Protein AF-A0A7Z9ISD1-F1 (afdb_monomer)

Foldseek 3Di:
DAEEEEEQFLVCCVQCLVVLVVCVVVVDLNYEYEYAPPDDPVRVVVVVVVCVVSVHHYQDDNHRLVSLQVLQVVAGQEYEYQDDPPCVSRHDPNHHYDHTDDDPDDDCCVVVVVD

Radius of gyration: 13.7 Å; Cα contacts (8 Å, |Δi|>4)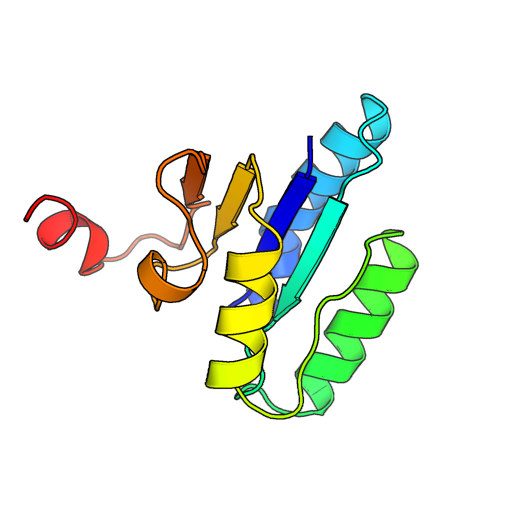: 163; chains: 1; bounding box: 32×28×36 Å

Structure (mmCIF, N/CA/C/O backbone):
data_AF-A0A7Z9ISD1-F1
#
_entry.id   AF-A0A7Z9ISD1-F1
#
loop_
_atom_site.group_PDB
_atom_site.id
_atom_site.type_symbol
_atom_site.label_atom_id
_atom_site.label_alt_id
_atom_site.label_comp_id
_atom_site.label_asym_id
_atom_site.label_entity_id
_atom_site.label_seq_id
_atom_site.pdbx_PDB_ins_code
_atom_site.Cartn_x
_atom_site.Cartn_y
_atom_site.Cartn_z
_atom_site.occupancy
_atom_site.B_iso_or_equiv
_atom_site.auth_seq_id
_atom_site.auth_comp_id
_atom_site.auth_asym_id
_atom_site.auth_atom_id
_atom_site.pdbx_PDB_model_num
ATOM 1 N N . MET A 1 1 ? -9.240 -1.465 13.602 1.00 92.19 1 MET A N 1
ATOM 2 C CA . MET A 1 1 ? -9.333 -1.381 12.138 1.00 92.19 1 MET A CA 1
ATOM 3 C C . MET A 1 1 ? -7.958 -1.079 11.566 1.00 92.19 1 MET A C 1
ATOM 5 O O . MET A 1 1 ? -7.416 -0.021 11.879 1.00 92.19 1 MET A O 1
ATOM 9 N N . LYS A 1 2 ? -7.381 -2.016 10.815 1.00 97.31 2 LYS A N 1
ATOM 10 C CA . LYS A 1 2 ? -6.147 -1.866 10.047 1.00 97.31 2 LYS A CA 1
ATOM 11 C C . LYS A 1 2 ? -6.510 -1.516 8.608 1.00 97.31 2 LYS A C 1
ATOM 13 O O . LYS A 1 2 ? -7.248 -2.253 7.960 1.00 97.31 2 LYS A O 1
ATOM 18 N N . ILE A 1 3 ? -6.000 -0.385 8.141 1.00 98.12 3 ILE A N 1
ATOM 19 C CA . ILE A 1 3 ? -6.285 0.178 6.825 1.00 98.12 3 ILE A CA 1
ATOM 20 C C . ILE A 1 3 ? -4.981 0.237 6.039 1.00 98.12 3 ILE A C 1
ATOM 22 O O . ILE A 1 3 ? -4.023 0.859 6.498 1.00 98.12 3 ILE A O 1
ATOM 26 N N . LEU A 1 4 ? -4.961 -0.384 4.866 1.00 97.56 4 LEU A N 1
ATOM 27 C CA . LEU A 1 4 ? -3.830 -0.369 3.946 1.00 97.56 4 LEU A CA 1
ATOM 28 C C . LEU A 1 4 ? -4.092 0.595 2.789 1.00 97.56 4 LEU A C 1
ATOM 30 O O . LEU A 1 4 ? -5.155 0.557 2.176 1.00 97.56 4 LEU A O 1
ATOM 34 N N . PHE A 1 5 ? -3.093 1.406 2.464 1.00 96.50 5 PHE A N 1
ATOM 35 C CA . PHE A 1 5 ? -2.981 2.151 1.217 1.00 96.50 5 PHE A CA 1
ATOM 36 C C . PHE A 1 5 ? -1.897 1.497 0.357 1.00 96.50 5 PHE A C 1
ATOM 38 O O . PHE A 1 5 ? -0.700 1.718 0.564 1.00 96.50 5 PHE A O 1
ATOM 45 N N . GLU A 1 6 ? -2.323 0.655 -0.579 1.00 94.69 6 GLU A N 1
ATOM 46 C CA . GLU A 1 6 ? -1.451 -0.125 -1.455 1.00 94.69 6 GLU A CA 1
ATOM 47 C C . GLU A 1 6 ? -1.192 0.628 -2.762 1.00 94.69 6 GLU A C 1
ATOM 49 O O . GLU A 1 6 ? -2.112 0.961 -3.518 1.00 94.69 6 GLU A O 1
ATOM 54 N N . HIS A 1 7 ? 0.085 0.871 -3.042 1.00 93.31 7 HIS A N 1
ATOM 55 C CA . HIS A 1 7 ? 0.538 1.628 -4.197 1.00 93.31 7 HIS A CA 1
ATOM 56 C C . HIS A 1 7 ? 1.275 0.705 -5.163 1.00 93.31 7 HIS A C 1
ATOM 58 O O . HIS A 1 7 ? 2.330 0.164 -4.849 1.00 93.31 7 HIS A O 1
ATOM 64 N N . GLN A 1 8 ? 0.787 0.584 -6.396 1.00 90.50 8 GLN A N 1
ATOM 65 C CA . GLN A 1 8 ? 1.615 -0.011 -7.448 1.00 90.50 8 GLN A CA 1
ATOM 66 C C . GLN A 1 8 ? 2.739 0.954 -7.876 1.00 90.50 8 GLN A C 1
ATOM 68 O O . GLN A 1 8 ? 3.816 0.505 -8.247 1.00 90.50 8 GLN A O 1
ATOM 73 N N . HIS A 1 9 ? 2.483 2.264 -7.779 1.00 91.81 9 HIS A N 1
ATOM 74 C CA . HIS A 1 9 ? 3.411 3.359 -8.062 1.00 91.81 9 HIS 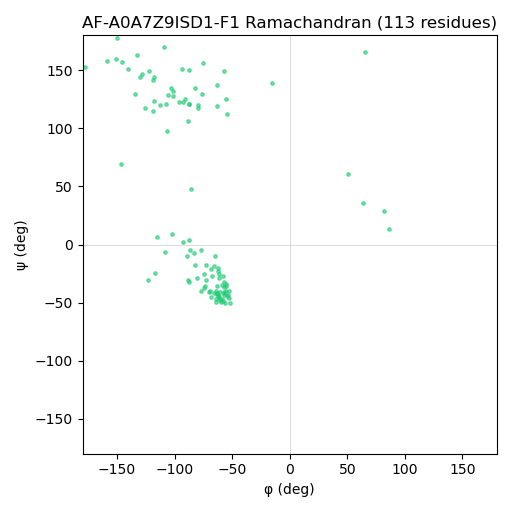A CA 1
ATOM 75 C C . HIS A 1 9 ? 3.160 4.559 -7.127 1.00 91.81 9 HIS A C 1
ATOM 77 O O . HIS A 1 9 ? 2.052 4.781 -6.644 1.00 91.81 9 HIS A O 1
ATOM 83 N N . LEU A 1 10 ? 4.152 5.411 -6.917 1.00 93.69 10 LEU A N 1
ATOM 84 C CA . LEU A 1 10 ? 4.084 6.602 -6.074 1.00 93.69 10 LEU A CA 1
ATOM 85 C C . LEU A 1 10 ? 3.040 7.611 -6.555 1.00 93.69 10 LEU A C 1
ATOM 87 O O . LEU A 1 10 ? 2.457 8.320 -5.739 1.00 93.69 10 LEU A O 1
ATOM 91 N N . TYR A 1 11 ? 2.745 7.666 -7.857 1.00 91.44 11 TYR A N 1
ATOM 92 C CA . TYR A 1 11 ? 1.775 8.627 -8.390 1.00 91.44 11 TYR A CA 1
ATOM 93 C C . TYR A 1 11 ? 0.336 8.400 -7.886 1.00 91.44 11 TYR A C 1
ATOM 95 O O . TYR A 1 11 ? -0.517 9.260 -8.120 1.00 91.44 11 TYR A O 1
ATOM 103 N N . TYR A 1 12 ? 0.050 7.278 -7.205 1.00 91.50 12 TYR A N 1
ATOM 104 C CA . TYR A 1 12 ? -1.235 7.071 -6.527 1.00 91.50 12 TYR A CA 1
ATOM 105 C C . TYR A 1 12 ? -1.386 7.873 -5.237 1.00 91.50 12 TYR A C 1
ATOM 107 O O . TYR A 1 12 ? -2.502 8.193 -4.824 1.00 91.50 12 TYR A O 1
ATOM 115 N N . LEU A 1 13 ? -0.265 8.228 -4.605 1.00 93.94 13 LEU A N 1
ATOM 116 C CA . LEU A 1 13 ? -0.247 8.883 -3.303 1.00 93.94 13 LEU A CA 1
ATOM 117 C C . LEU A 1 13 ? -1.110 10.160 -3.253 1.00 93.94 13 LEU A C 1
ATOM 119 O O . LEU A 1 13 ? -1.883 10.290 -2.302 1.00 93.94 13 LEU A O 1
ATOM 123 N N . PRO A 1 14 ? -1.092 11.066 -4.257 1.00 93.19 14 PRO A N 1
ATOM 124 C CA . PRO A 1 14 ? -1.954 12.247 -4.254 1.00 93.19 14 PRO A CA 1
ATOM 125 C C . PRO A 1 14 ? -3.455 11.935 -4.179 1.00 93.19 14 PRO A C 1
ATOM 127 O O . PRO A 1 14 ? -4.218 12.764 -3.691 1.00 93.19 14 PRO A O 1
ATOM 130 N N . GLN A 1 15 ? -3.903 10.764 -4.652 1.00 91.44 15 GLN A N 1
ATOM 131 C CA . GLN A 1 15 ? -5.310 10.365 -4.535 1.00 91.44 15 GLN A CA 1
ATOM 132 C C . GLN A 1 15 ? -5.641 9.801 -3.148 1.00 91.44 15 GLN A C 1
ATOM 134 O O . GLN A 1 15 ? -6.774 9.929 -2.686 1.00 91.44 15 GLN A O 1
ATOM 139 N N . PHE A 1 16 ? -4.667 9.201 -2.464 1.00 95.12 16 PHE A N 1
ATOM 140 C CA . PHE A 1 16 ? -4.863 8.609 -1.141 1.00 95.12 16 PHE A CA 1
ATOM 141 C C . PHE A 1 16 ? -4.668 9.603 0.002 1.00 95.12 16 PHE A C 1
ATOM 143 O O . PHE A 1 16 ? -5.343 9.500 1.026 1.00 95.12 16 PHE A O 1
ATOM 150 N N . GLU A 1 17 ? -3.781 10.584 -0.159 1.00 95.94 17 GLU A N 1
ATOM 151 C CA . GLU A 1 17 ? -3.448 11.552 0.888 1.00 95.94 17 GLU A CA 1
ATOM 152 C C . GLU A 1 17 ? -4.672 12.291 1.470 1.00 95.94 17 GLU A C 1
ATOM 154 O O . GLU A 1 17 ? -4.797 12.342 2.698 1.00 95.94 17 GLU A O 1
ATOM 159 N N . PRO A 1 18 ? -5.640 12.788 0.671 1.00 95.62 18 PRO A N 1
ATOM 160 C CA . PRO A 1 18 ? -6.850 13.402 1.219 1.00 95.62 18 PRO A CA 1
ATOM 161 C C . PRO A 1 18 ? -7.628 12.463 2.149 1.00 95.62 18 PRO A C 1
ATOM 163 O O . PRO A 1 18 ? -8.170 12.888 3.169 1.00 95.62 18 PRO A O 1
ATOM 166 N N . MET A 1 19 ? -7.655 11.169 1.834 1.00 95.38 19 MET A N 1
ATOM 167 C CA . MET A 1 19 ? -8.370 10.170 2.623 1.00 95.38 19 MET A CA 1
ATOM 168 C C . MET A 1 19 ? -7.627 9.785 3.887 1.00 95.38 19 MET A C 1
ATOM 170 O O . MET A 1 19 ? -8.255 9.663 4.939 1.00 95.38 19 MET A O 1
ATOM 174 N N . ILE A 1 20 ? -6.303 9.657 3.801 1.00 97.38 20 ILE A N 1
ATOM 175 C CA . ILE A 1 20 ? -5.430 9.512 4.966 1.00 97.38 20 ILE A CA 1
ATOM 176 C C . ILE A 1 20 ? -5.722 10.643 5.957 1.00 97.38 20 ILE A C 1
ATOM 178 O O . ILE A 1 20 ? -6.011 10.380 7.124 1.00 97.38 20 ILE A O 1
ATOM 182 N N . ASN A 1 21 ? -5.745 11.891 5.485 1.00 97.06 21 ASN A N 1
ATOM 183 C CA . ASN A 1 21 ? -5.998 13.058 6.328 1.00 97.06 21 ASN A CA 1
ATOM 184 C C . ASN A 1 21 ? -7.387 13.024 6.981 1.00 97.06 21 ASN A C 1
ATOM 186 O O . ASN A 1 21 ? -7.503 13.253 8.186 1.00 97.06 21 ASN A O 1
ATOM 190 N N . VAL A 1 22 ? -8.436 12.673 6.228 1.00 97.25 22 VAL A N 1
ATOM 191 C CA . VAL A 1 22 ? -9.798 12.532 6.775 1.00 97.25 22 VAL A CA 1
ATOM 192 C C . VAL A 1 22 ? -9.878 11.412 7.817 1.00 97.25 22 VAL A C 1
ATOM 194 O O . VAL A 1 22 ? -10.503 11.593 8.863 1.00 97.25 22 VAL A O 1
ATOM 197 N N . LEU A 1 23 ? -9.247 10.262 7.572 1.00 96.81 23 LEU A N 1
ATOM 198 C CA . LEU A 1 23 ? -9.248 9.138 8.512 1.00 96.81 23 LEU A CA 1
ATOM 199 C C . LEU A 1 23 ? -8.498 9.483 9.802 1.00 96.81 23 LEU A C 1
ATOM 201 O O . LEU A 1 23 ? -9.005 9.205 10.890 1.00 96.81 23 LEU A O 1
ATOM 205 N N . LYS A 1 24 ? -7.348 10.156 9.699 1.00 96.44 24 LYS A N 1
ATOM 206 C CA . LYS A 1 24 ? -6.609 10.651 10.869 1.00 96.44 24 LYS A CA 1
ATOM 207 C C . LYS A 1 24 ? -7.421 11.674 11.659 1.00 96.44 24 LYS A C 1
ATOM 209 O O . LYS A 1 24 ? -7.508 11.558 12.877 1.00 96.44 24 LYS A O 1
ATOM 214 N N . ALA A 1 25 ? -8.076 12.622 10.985 1.00 97.19 25 ALA A N 1
ATOM 215 C CA . ALA A 1 25 ? -8.938 13.615 11.634 1.00 97.19 25 ALA A CA 1
ATOM 216 C C . ALA A 1 25 ? -10.127 12.979 12.381 1.00 97.19 25 ALA A C 1
ATOM 218 O O . ALA A 1 25 ? -10.629 13.548 13.346 1.00 97.19 25 ALA A O 1
ATOM 219 N N . ARG A 1 26 ? -10.554 11.779 11.969 1.00 96.88 26 ARG A N 1
ATOM 220 C CA . ARG A 1 26 ? -11.578 10.968 12.650 1.00 96.88 26 ARG A CA 1
ATOM 221 C C . ARG A 1 26 ? -11.021 10.051 13.750 1.00 96.88 26 ARG A C 1
ATOM 223 O O . ARG A 1 26 ? -11.780 9.284 14.332 1.00 96.88 26 ARG A O 1
ATOM 230 N N . GLY A 1 27 ? -9.721 10.116 14.045 1.00 95.88 27 GLY A N 1
ATOM 231 C CA . GLY A 1 27 ? -9.074 9.344 15.111 1.00 95.88 27 GLY A CA 1
ATOM 232 C C . GLY A 1 27 ? -8.616 7.936 14.714 1.00 95.88 27 GLY A C 1
ATOM 233 O O . GLY A 1 27 ? -8.291 7.130 15.587 1.00 95.88 27 GLY A O 1
ATOM 234 N N . HIS A 1 28 ? -8.574 7.603 13.419 1.00 95.69 28 HIS A N 1
ATOM 235 C CA . HIS A 1 28 ? -8.044 6.315 12.970 1.00 95.69 28 HIS A CA 1
ATOM 236 C C . HIS A 1 28 ? -6.509 6.327 12.936 1.00 95.69 28 HIS A C 1
ATOM 238 O O . HIS A 1 28 ? -5.904 7.036 12.137 1.00 95.69 28 HIS A O 1
ATOM 244 N N . ASN A 1 29 ? -5.889 5.474 13.756 1.00 91.31 29 ASN A N 1
ATOM 245 C CA . ASN A 1 29 ? -4.425 5.371 13.884 1.00 91.31 29 ASN A CA 1
ATOM 246 C C . ASN A 1 29 ? -3.837 4.083 13.276 1.00 91.31 29 ASN A C 1
ATOM 248 O O . ASN A 1 29 ? -2.623 3.908 13.230 1.00 91.31 29 ASN A O 1
ATOM 252 N N . GLY A 1 30 ? -4.684 3.154 12.825 1.00 96.75 30 GLY A N 1
ATOM 253 C CA . GLY A 1 30 ? -4.273 1.886 12.213 1.00 96.75 30 GLY A CA 1
ATOM 254 C C . GLY A 1 30 ? -4.013 2.010 10.714 1.00 96.75 30 GLY A C 1
ATOM 255 O O . GLY A 1 30 ? -4.560 1.212 9.961 1.00 96.75 30 GLY A O 1
ATOM 256 N N . LEU A 1 31 ? -3.262 3.027 10.284 1.00 98.31 31 LEU A N 1
ATOM 257 C CA . LEU A 1 31 ? -3.027 3.331 8.869 1.00 98.31 31 LEU A CA 1
ATOM 258 C C . LEU A 1 31 ? -1.648 2.838 8.423 1.00 98.31 31 LEU A C 1
ATOM 260 O O . LEU A 1 31 ? -0.639 3.096 9.085 1.00 98.31 31 LEU A O 1
ATOM 264 N N . PHE A 1 32 ? -1.621 2.155 7.285 1.00 98.50 32 PHE A N 1
ATOM 265 C CA . PHE A 1 32 ? -0.430 1.543 6.718 1.00 98.50 32 PHE A CA 1
ATOM 266 C C . PHE A 1 32 ? -0.288 1.935 5.255 1.00 98.50 32 PHE A C 1
ATOM 268 O O . PHE A 1 32 ? -1.282 2.039 4.537 1.00 98.50 32 PHE A O 1
ATOM 275 N N . GLY A 1 33 ? 0.948 2.126 4.814 1.00 97.44 33 GLY A N 1
ATOM 276 C CA . GLY A 1 33 ? 1.283 2.332 3.413 1.00 97.44 33 GLY A CA 1
ATOM 277 C C . GLY A 1 33 ? 2.199 1.227 2.917 1.00 97.44 33 GLY A C 1
ATOM 278 O O . GLY A 1 33 ? 3.099 0.787 3.632 1.00 97.44 33 GLY A O 1
ATOM 279 N N . SER A 1 34 ? 1.994 0.786 1.684 1.00 96.81 34 SER A N 1
ATOM 280 C CA . SER A 1 34 ? 2.952 -0.069 0.990 1.00 96.81 34 SER A CA 1
ATOM 281 C C . SER A 1 34 ? 3.046 0.341 -0.472 1.00 96.81 34 SER A C 1
ATOM 283 O O . SER A 1 34 ? 2.090 0.886 -1.030 1.00 96.81 34 SER A O 1
ATOM 285 N N . ILE A 1 35 ? 4.217 0.114 -1.060 1.00 95.44 35 ILE A N 1
ATOM 286 C CA . ILE A 1 35 ? 4.492 0.327 -2.476 1.00 95.44 35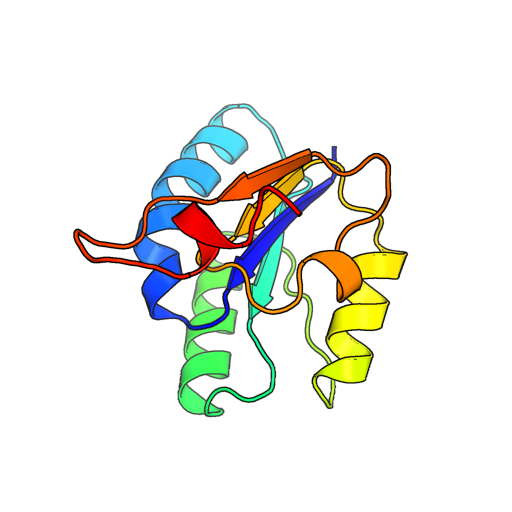 ILE A CA 1
ATOM 287 C C . ILE A 1 35 ? 5.116 -0.937 -3.060 1.00 95.44 35 ILE A C 1
ATOM 289 O O . ILE A 1 35 ? 5.834 -1.649 -2.359 1.00 95.44 35 ILE A O 1
ATOM 293 N N . CYS A 1 36 ? 4.834 -1.220 -4.329 1.00 93.62 36 CYS A N 1
ATOM 294 C CA . CYS A 1 36 ? 5.443 -2.322 -5.059 1.00 93.62 36 CYS A CA 1
ATOM 295 C C . CYS A 1 36 ? 6.980 -2.231 -5.023 1.00 93.62 36 CYS A C 1
ATOM 297 O O . CYS A 1 36 ? 7.566 -1.241 -5.438 1.00 93.62 36 CYS A O 1
ATOM 299 N N . GLU A 1 37 ? 7.642 -3.286 -4.572 1.00 93.25 37 GLU A N 1
ATOM 300 C CA . GLU A 1 37 ? 9.090 -3.454 -4.469 1.00 93.25 37 GLU A CA 1
ATOM 301 C C . GLU A 1 37 ? 9.791 -3.396 -5.830 1.00 93.25 37 GLU A C 1
ATOM 303 O O . GLU A 1 37 ? 10.976 -3.080 -5.902 1.00 93.25 37 GLU A O 1
ATOM 308 N N . SER A 1 38 ? 9.068 -3.666 -6.926 1.00 91.25 38 SER A N 1
ATOM 309 C CA . SER A 1 38 ? 9.619 -3.588 -8.282 1.00 91.25 38 SER A CA 1
ATOM 310 C C . SER A 1 38 ? 9.764 -2.157 -8.814 1.00 91.25 38 SER A C 1
ATOM 312 O O . SER A 1 38 ? 10.241 -1.990 -9.937 1.00 91.25 38 SER A O 1
ATOM 314 N N . VAL A 1 39 ? 9.303 -1.134 -8.084 1.00 93.31 39 VAL A N 1
ATOM 315 C CA . VAL A 1 39 ? 9.514 0.267 -8.482 1.00 93.31 39 VAL A CA 1
ATOM 316 C C . VAL A 1 39 ? 10.964 0.699 -8.209 1.00 93.31 39 VAL A C 1
ATOM 318 O O . VAL A 1 39 ? 11.633 0.112 -7.355 1.00 93.31 39 VAL A O 1
ATOM 321 N N . PRO A 1 40 ? 11.479 1.726 -8.909 1.00 96.25 40 PRO A N 1
ATOM 322 C CA . PRO A 1 40 ? 12.833 2.229 -8.684 1.00 96.25 40 PRO A CA 1
ATOM 323 C C . PRO A 1 40 ? 13.078 2.677 -7.236 1.00 96.25 40 PRO A C 1
ATOM 325 O O . PRO A 1 40 ? 12.190 3.221 -6.583 1.00 96.25 40 PRO A O 1
ATOM 328 N N . ASP A 1 41 ? 14.318 2.560 -6.754 1.00 95.56 41 ASP A N 1
ATOM 329 C CA . ASP A 1 41 ? 14.680 2.957 -5.382 1.00 95.56 41 ASP A CA 1
ATOM 330 C C . ASP A 1 41 ? 14.391 4.433 -5.085 1.00 95.56 41 ASP A C 1
ATOM 332 O O . ASP A 1 41 ? 13.960 4.771 -3.987 1.00 95.56 41 ASP A O 1
ATOM 336 N N . MET A 1 42 ? 14.548 5.315 -6.079 1.00 96.81 42 MET A N 1
ATOM 337 C CA . MET A 1 42 ? 14.165 6.726 -5.947 1.00 96.81 42 MET A CA 1
ATOM 338 C C . MET A 1 42 ? 12.683 6.875 -5.574 1.00 96.81 42 MET A C 1
ATOM 340 O O . MET A 1 42 ? 12.337 7.690 -4.724 1.00 96.81 42 MET A O 1
ATOM 344 N N . GLU A 1 43 ? 11.814 6.073 -6.182 1.00 96.94 43 GLU A N 1
ATOM 345 C CA . GLU A 1 43 ? 10.378 6.094 -5.923 1.00 96.94 43 GLU A CA 1
ATOM 346 C C . GLU A 1 43 ? 10.062 5.553 -4.520 1.00 96.94 43 GLU A C 1
ATOM 348 O O . GLU A 1 43 ? 9.268 6.158 -3.798 1.00 96.94 43 GLU A O 1
ATOM 353 N N . LYS A 1 44 ? 10.753 4.488 -4.084 1.00 96.75 44 LYS A N 1
ATOM 354 C CA . LYS A 1 44 ? 10.644 3.940 -2.717 1.00 96.75 44 LYS A CA 1
ATOM 355 C C . LYS A 1 44 ? 11.123 4.926 -1.647 1.00 96.75 44 LYS A C 1
ATOM 357 O O . LYS A 1 44 ? 10.477 5.049 -0.609 1.00 96.75 44 LYS A O 1
ATOM 362 N N . ASN A 1 45 ? 12.204 5.662 -1.904 1.00 97.38 45 ASN A N 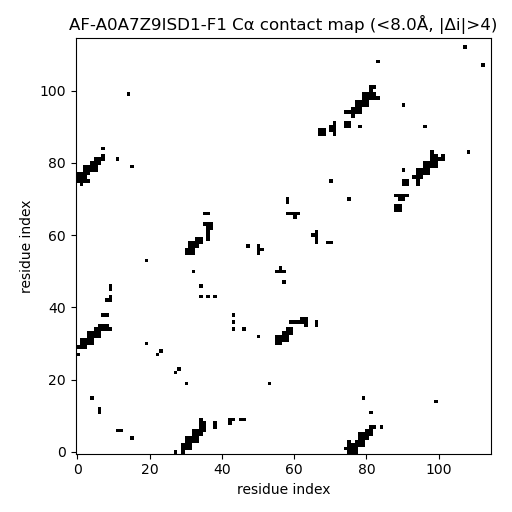1
ATOM 363 C CA . ASN A 1 45 ? 12.727 6.670 -0.978 1.00 97.38 45 ASN A CA 1
ATOM 364 C C . ASN A 1 45 ? 11.729 7.815 -0.780 1.00 97.38 45 ASN A C 1
ATOM 366 O O . ASN A 1 45 ? 11.364 8.125 0.352 1.00 97.38 45 ASN A O 1
ATOM 370 N N . VAL A 1 46 ? 11.208 8.378 -1.876 1.00 98.12 46 VAL A N 1
ATOM 371 C CA . VAL A 1 46 ? 10.188 9.437 -1.802 1.00 98.12 46 VAL A CA 1
ATOM 372 C C . VAL A 1 46 ? 8.902 8.913 -1.157 1.00 98.12 46 VAL A C 1
ATOM 374 O O . VAL A 1 46 ? 8.242 9.633 -0.404 1.00 98.12 46 VAL A O 1
ATOM 377 N N . PHE A 1 47 ? 8.537 7.654 -1.408 1.00 98.00 47 PHE A N 1
ATOM 378 C CA . PHE A 1 47 ? 7.412 7.017 -0.733 1.00 98.00 47 PHE A CA 1
ATOM 379 C C . PHE A 1 47 ? 7.614 6.970 0.785 1.00 98.00 47 PHE A C 1
ATOM 381 O O . PHE A 1 47 ? 6.727 7.396 1.523 1.00 98.00 47 PHE A O 1
ATOM 388 N N . GLN A 1 48 ? 8.780 6.514 1.249 1.00 97.88 48 GLN A N 1
ATOM 389 C CA . GLN A 1 48 ? 9.103 6.423 2.672 1.00 97.88 48 GLN A CA 1
ATOM 390 C C . GLN A 1 48 ? 9.052 7.795 3.359 1.00 97.88 48 GLN A C 1
ATOM 392 O O . GLN A 1 48 ? 8.365 7.938 4.368 1.00 97.88 48 GLN A O 1
ATOM 397 N N . GLU A 1 49 ? 9.668 8.820 2.764 1.00 98.25 49 GLU A N 1
ATOM 398 C CA . GLU A 1 49 ? 9.610 10.200 3.273 1.00 98.25 49 GLU A CA 1
ATOM 399 C C . GLU A 1 49 ? 8.165 10.695 3.440 1.00 98.25 49 GLU A C 1
ATOM 401 O O . GLU A 1 49 ? 7.818 11.360 4.421 1.00 98.25 49 GLU A O 1
ATOM 406 N N . ASN A 1 50 ? 7.287 10.349 2.495 1.00 98.31 50 ASN A N 1
ATOM 407 C CA . ASN A 1 50 ? 5.877 10.712 2.572 1.00 98.31 50 ASN A CA 1
ATOM 408 C C . ASN A 1 50 ? 5.105 9.896 3.609 1.00 98.31 50 ASN A C 1
ATOM 410 O O . ASN A 1 50 ? 4.222 10.454 4.258 1.00 98.31 50 ASN A O 1
ATOM 414 N N . MET A 1 51 ? 5.416 8.611 3.793 1.00 98.12 51 MET A N 1
ATOM 415 C CA . MET A 1 51 ? 4.806 7.815 4.861 1.00 98.12 51 MET A CA 1
ATOM 416 C C . MET A 1 51 ? 5.169 8.379 6.234 1.00 98.12 51 MET A C 1
ATOM 418 O O . MET A 1 51 ? 4.276 8.544 7.066 1.00 98.12 51 MET A O 1
ATOM 422 N N . ASP A 1 52 ? 6.425 8.783 6.430 1.00 97.88 52 ASP A N 1
ATOM 423 C CA . ASP A 1 52 ? 6.885 9.425 7.664 1.00 97.88 52 ASP A CA 1
ATOM 424 C C . ASP A 1 52 ? 6.191 10.777 7.882 1.00 97.88 52 ASP A C 1
ATOM 426 O O . ASP A 1 52 ? 5.622 11.020 8.950 1.00 97.88 52 ASP A O 1
ATOM 430 N N . ARG A 1 53 ? 6.124 11.628 6.844 1.00 97.88 53 ARG A N 1
ATOM 431 C CA . ARG A 1 53 ? 5.386 12.907 6.880 1.00 97.88 53 ARG A CA 1
ATOM 432 C C . ARG A 1 53 ? 3.912 12.714 7.238 1.00 97.88 53 ARG A C 1
ATOM 434 O O . ARG A 1 53 ? 3.341 13.506 7.988 1.00 97.88 53 ARG A O 1
ATOM 441 N N . LEU A 1 54 ? 3.281 11.678 6.690 1.00 97.06 54 LEU A N 1
ATOM 442 C CA . LEU A 1 54 ? 1.873 11.367 6.923 1.00 97.06 54 LEU A CA 1
ATOM 443 C C . LEU A 1 54 ? 1.646 10.566 8.212 1.00 97.06 54 LEU A C 1
ATOM 445 O O . LEU A 1 54 ? 0.495 10.403 8.621 1.00 97.06 54 LEU A O 1
ATOM 449 N N . GLY A 1 55 ? 2.699 10.115 8.897 1.00 96.31 55 GLY A N 1
ATOM 450 C CA . GLY A 1 55 ? 2.620 9.301 10.110 1.00 96.31 55 GLY A CA 1
ATOM 451 C C . GLY A 1 55 ? 1.979 7.931 9.879 1.00 96.31 55 GLY A C 1
ATOM 452 O O . GLY A 1 55 ? 1.209 7.472 10.724 1.00 96.31 55 GLY A O 1
ATOM 453 N N . LEU A 1 56 ? 2.233 7.319 8.720 1.00 97.94 56 LEU A N 1
ATOM 454 C CA . LEU A 1 56 ? 1.796 5.964 8.383 1.00 97.94 56 LEU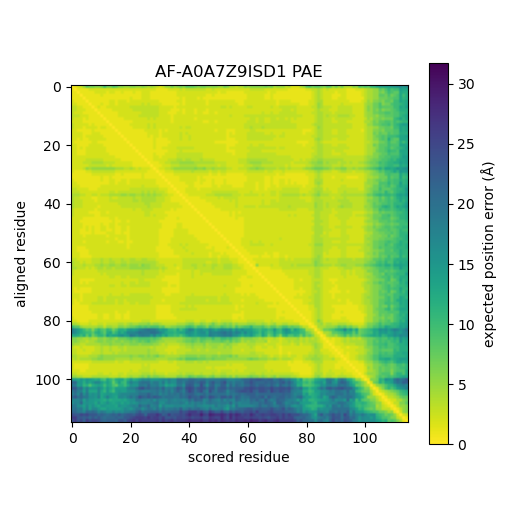 A CA 1
ATOM 455 C C . LEU A 1 56 ? 2.890 4.952 8.718 1.00 97.94 56 LEU A C 1
ATOM 457 O O . LEU A 1 56 ? 4.078 5.247 8.641 1.00 97.94 56 LEU A O 1
ATOM 461 N N . LYS A 1 57 ? 2.483 3.722 9.039 1.00 97.81 57 LYS A N 1
ATOM 462 C CA . LYS A 1 57 ? 3.423 2.601 9.114 1.00 97.81 57 LYS A CA 1
ATOM 463 C C . LYS A 1 57 ? 3.708 2.088 7.707 1.00 97.81 57 LYS A C 1
ATOM 465 O O . LYS A 1 57 ? 2.784 1.640 7.026 1.00 97.81 57 LYS A O 1
ATOM 470 N N . THR A 1 58 ? 4.966 2.117 7.289 1.00 97.81 58 THR A N 1
ATOM 471 C CA . THR A 1 58 ? 5.369 1.562 5.994 1.00 97.81 5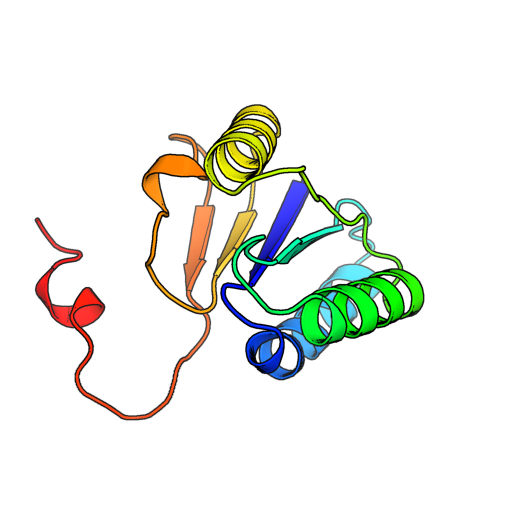8 THR A CA 1
ATOM 472 C C . THR A 1 58 ? 5.562 0.049 6.085 1.00 97.81 58 THR A C 1
ATOM 474 O O . THR A 1 58 ? 6.217 -0.443 7.004 1.00 97.81 58 THR A O 1
ATOM 477 N N . ILE A 1 59 ? 5.034 -0.692 5.109 1.00 97.06 59 ILE A N 1
ATOM 478 C CA . ILE A 1 59 ? 5.354 -2.104 4.876 1.00 97.06 59 ILE A CA 1
ATOM 479 C C . ILE A 1 59 ? 6.225 -2.219 3.628 1.00 97.06 59 ILE A C 1
ATOM 481 O O . ILE A 1 59 ? 5.803 -1.844 2.531 1.00 97.06 59 ILE A O 1
ATOM 485 N N . GLN A 1 60 ? 7.416 -2.786 3.814 1.00 93.56 60 GLN A N 1
ATOM 486 C CA . GLN A 1 60 ? 8.425 -3.048 2.786 1.00 93.56 60 GLN A CA 1
ATOM 487 C C . GLN A 1 60 ? 8.945 -4.487 2.914 1.00 93.56 60 GLN A C 1
ATOM 489 O O . GLN A 1 60 ? 8.753 -5.140 3.944 1.00 93.56 60 GLN A O 1
ATOM 494 N N . ALA A 1 61 ? 9.599 -4.986 1.867 1.00 93.50 61 ALA A N 1
ATOM 495 C CA . ALA A 1 61 ? 10.257 -6.289 1.859 1.00 93.50 61 ALA A CA 1
ATOM 496 C C . ALA A 1 61 ? 11.467 -6.269 0.916 1.00 93.50 61 ALA A C 1
ATOM 498 O O . ALA A 1 61 ? 11.701 -5.283 0.239 1.00 93.50 61 ALA A O 1
ATOM 499 N N . ASN A 1 62 ? 12.218 -7.369 0.828 1.00 91.69 62 ASN A N 1
ATOM 500 C CA . ASN A 1 62 ? 13.360 -7.444 -0.092 1.00 91.69 62 ASN A CA 1
ATOM 501 C C . ASN A 1 62 ? 12.946 -7.795 -1.535 1.00 91.69 62 ASN A C 1
ATOM 503 O O . ASN A 1 62 ? 13.744 -7.656 -2.456 1.00 91.69 62 ASN A O 1
ATOM 507 N N . PHE A 1 63 ? 11.737 -8.337 -1.726 1.00 93.31 63 PHE A N 1
ATOM 508 C CA . PHE A 1 63 ? 11.182 -8.705 -3.033 1.00 93.31 63 PHE A CA 1
ATOM 509 C C . PHE A 1 63 ? 9.646 -8.793 -3.000 1.00 93.31 63 PHE A C 1
ATOM 511 O O . PHE A 1 63 ? 9.042 -9.040 -1.952 1.00 93.31 63 PHE A O 1
ATOM 518 N N . GLU A 1 64 ? 9.007 -8.659 -4.167 1.00 92.56 64 GLU A N 1
ATOM 519 C CA . GLU A 1 64 ? 7.543 -8.546 -4.296 1.00 92.56 64 GLU A CA 1
ATOM 520 C C . GLU A 1 64 ? 6.735 -9.695 -3.665 1.00 92.56 64 GLU A C 1
ATOM 522 O O . GLU A 1 64 ? 5.838 -9.428 -2.859 1.00 92.56 64 GLU A O 1
ATOM 527 N N . PRO A 1 65 ? 7.037 -10.978 -3.949 1.00 93.56 65 PRO A N 1
ATOM 528 C CA . PRO A 1 65 ? 6.352 -12.089 -3.291 1.00 93.56 65 PRO A CA 1
ATOM 529 C C . PRO A 1 65 ? 6.410 -12.055 -1.756 1.00 93.56 65 PRO A C 1
ATOM 531 O O . PRO A 1 65 ? 5.436 -12.423 -1.096 1.00 93.56 65 PRO A O 1
ATOM 534 N N . GLN A 1 66 ? 7.526 -11.602 -1.174 1.00 95.38 66 GLN A N 1
ATOM 535 C CA . GLN A 1 66 ? 7.652 -11.459 0.277 1.00 95.38 66 GLN A CA 1
ATOM 536 C C . GLN A 1 66 ? 6.747 -10.341 0.793 1.00 95.38 66 GLN A C 1
ATOM 538 O O . GLN A 1 66 ? 6.038 -10.548 1.777 1.00 95.38 66 GLN A O 1
ATOM 543 N N . ARG A 1 67 ? 6.727 -9.189 0.113 1.00 95.88 67 ARG A N 1
ATOM 544 C CA . ARG A 1 67 ? 5.855 -8.062 0.463 1.00 95.88 67 ARG A CA 1
ATOM 545 C C . ARG A 1 67 ? 4.388 -8.477 0.439 1.00 95.88 67 ARG A C 1
ATOM 547 O O . ARG A 1 67 ? 3.689 -8.279 1.426 1.00 95.88 67 ARG A O 1
ATOM 554 N N . CYS A 1 68 ? 3.949 -9.146 -0.629 1.00 94.19 68 CYS A N 1
ATOM 555 C CA . CYS A 1 68 ? 2.580 -9.650 -0.752 1.00 94.19 68 CYS A CA 1
ATOM 556 C C . CYS A 1 68 ? 2.200 -10.581 0.408 1.00 94.19 68 CYS A C 1
ATOM 558 O O . CYS A 1 68 ? 1.124 -10.446 0.986 1.00 94.19 68 CYS A O 1
ATOM 560 N N . ARG A 1 69 ? 3.103 -11.493 0.792 1.00 95.06 69 ARG A N 1
ATOM 561 C CA . ARG A 1 69 ? 2.884 -12.379 1.938 1.00 95.06 69 ARG A CA 1
ATOM 562 C C . ARG A 1 69 ? 2.716 -11.598 3.242 1.00 95.06 69 ARG A C 1
ATOM 564 O O . ARG A 1 69 ? 1.773 -11.880 3.970 1.00 95.06 69 ARG A O 1
ATOM 571 N N . ILE A 1 70 ? 3.572 -10.607 3.503 1.00 96.31 70 ILE A N 1
ATOM 572 C CA . ILE A 1 70 ? 3.456 -9.745 4.691 1.00 96.31 70 ILE A CA 1
ATOM 573 C C . ILE A 1 70 ? 2.100 -9.031 4.699 1.00 96.31 70 ILE A C 1
ATOM 575 O O . ILE A 1 70 ? 1.404 -9.061 5.709 1.00 96.31 70 ILE A O 1
ATOM 579 N N . LEU A 1 71 ? 1.684 -8.448 3.570 1.00 95.75 71 LEU A N 1
ATOM 580 C CA . LEU A 1 71 ? 0.391 -7.763 3.468 1.00 95.75 71 LEU A CA 1
ATOM 581 C C . LEU A 1 71 ? -0.792 -8.696 3.752 1.00 95.75 71 LEU A C 1
ATOM 583 O O . LEU A 1 71 ? -1.732 -8.310 4.447 1.00 95.75 71 LEU A O 1
ATOM 587 N N . LYS A 1 72 ? -0.729 -9.935 3.256 1.00 95.19 72 LYS A N 1
ATOM 588 C CA . LYS A 1 72 ? -1.768 -10.942 3.485 1.00 95.19 72 LYS A CA 1
ATOM 589 C C . LYS A 1 72 ? -1.803 -11.428 4.934 1.00 95.19 72 LYS A C 1
ATOM 591 O O . LYS A 1 72 ? -2.886 -11.570 5.504 1.00 95.19 72 LYS A O 1
ATOM 596 N N . ASP A 1 73 ? -0.635 -11.642 5.537 1.00 96.12 73 ASP A N 1
ATOM 597 C CA . ASP A 1 73 ? -0.489 -12.057 6.937 1.00 96.12 73 ASP A CA 1
ATOM 598 C C . ASP A 1 73 ? -0.938 -10.949 7.908 1.00 96.12 73 ASP A C 1
ATOM 600 O O . ASP A 1 73 ? -1.445 -11.239 8.996 1.00 96.12 73 ASP A O 1
ATOM 604 N N . GLU A 1 74 ? -0.844 -9.684 7.489 1.00 96.31 74 GLU A N 1
ATOM 605 C CA . GLU A 1 74 ? -1.378 -8.546 8.231 1.00 96.31 74 GLU A CA 1
ATOM 606 C C . GLU A 1 74 ? -2.911 -8.521 8.285 1.00 96.31 74 GLU A C 1
ATOM 608 O O . GLU A 1 74 ? -3.448 -7.935 9.218 1.00 96.31 74 GLU A O 1
ATOM 613 N N . LYS A 1 75 ? -3.650 -9.183 7.385 1.00 95.75 75 LYS A N 1
ATOM 614 C CA . LYS A 1 75 ? -5.128 -9.269 7.452 1.00 95.75 75 LYS A CA 1
ATOM 615 C C . LYS A 1 75 ? -5.792 -7.894 7.628 1.00 95.75 75 LYS A C 1
ATOM 617 O O . LYS A 1 75 ? -6.440 -7.616 8.638 1.00 95.75 75 LYS A O 1
ATOM 622 N N . PHE A 1 76 ? -5.570 -7.004 6.667 1.00 97.06 76 PHE A N 1
ATOM 623 C CA . PHE A 1 76 ? -6.177 -5.675 6.674 1.00 97.06 76 PHE A CA 1
ATOM 624 C C . PHE A 1 76 ? -7.703 -5.745 6.575 1.00 97.06 76 PHE A C 1
ATOM 626 O O . PHE A 1 76 ? -8.241 -6.495 5.760 1.00 97.06 76 PHE A O 1
ATOM 633 N N . ASP A 1 77 ? -8.384 -4.921 7.373 1.00 97.31 77 ASP A N 1
ATOM 634 C CA . ASP A 1 77 ? -9.846 -4.805 7.353 1.00 97.31 77 ASP A CA 1
ATOM 635 C C . ASP A 1 77 ? -10.310 -4.026 6.111 1.00 97.31 77 ASP A C 1
ATOM 637 O O . ASP A 1 77 ? -11.333 -4.340 5.508 1.00 97.31 77 ASP A O 1
ATOM 641 N N . LEU A 1 78 ? -9.541 -3.002 5.726 1.00 96.31 78 LEU A N 1
ATOM 642 C CA . LEU A 1 78 ? -9.825 -2.112 4.605 1.00 96.31 78 LEU A CA 1
ATOM 643 C C . LEU A 1 78 ? -8.563 -1.914 3.765 1.00 96.31 78 LEU A C 1
ATOM 645 O O . LEU A 1 78 ? -7.514 -1.566 4.306 1.00 96.31 78 LEU A O 1
ATOM 649 N N . ILE A 1 79 ? -8.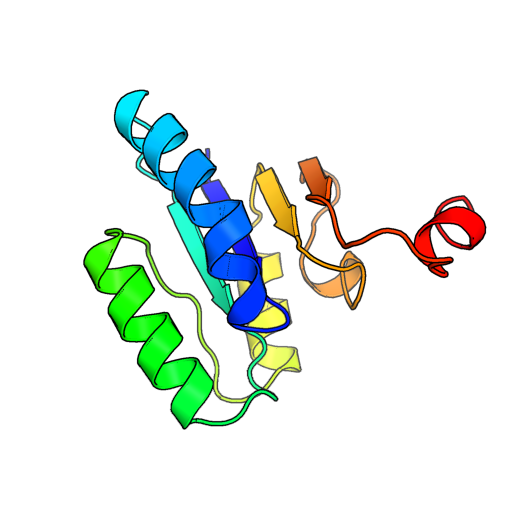662 -2.102 2.453 1.00 95.50 79 ILE A N 1
ATOM 650 C CA . ILE A 1 79 ? -7.537 -1.951 1.526 1.00 95.50 79 ILE A CA 1
ATOM 651 C C . ILE A 1 79 ? -7.923 -0.970 0.424 1.00 95.50 79 ILE A C 1
ATOM 653 O O . ILE A 1 79 ? -8.827 -1.238 -0.365 1.00 95.50 79 ILE A O 1
ATOM 657 N N . PHE A 1 80 ? -7.214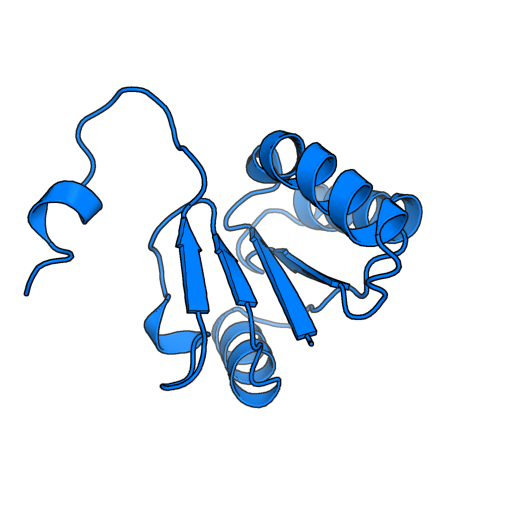 0.149 0.350 1.00 94.31 80 PHE A N 1
ATOM 658 C CA . PHE A 1 80 ? -7.276 1.083 -0.764 1.00 94.31 80 PHE A CA 1
ATOM 659 C C . PHE A 1 80 ? -6.231 0.709 -1.806 1.00 94.31 80 PHE A C 1
ATOM 661 O O . PHE A 1 80 ? -5.047 0.616 -1.482 1.00 94.31 80 PHE A O 1
ATOM 668 N N . ILE A 1 81 ? -6.668 0.515 -3.048 1.00 91.25 81 ILE A N 1
ATOM 669 C CA . ILE A 1 81 ? -5.788 0.246 -4.189 1.00 91.25 81 ILE A CA 1
ATOM 670 C C . ILE A 1 81 ? -5.991 1.284 -5.288 1.00 91.25 81 ILE A C 1
ATOM 672 O O . ILE A 1 81 ? -7.092 1.799 -5.490 1.00 91.25 81 ILE A O 1
ATOM 676 N N . GLY A 1 82 ? -4.922 1.554 -6.031 1.00 82.38 82 GLY A N 1
ATOM 677 C CA . GLY A 1 82 ? -4.980 2.366 -7.243 1.00 82.38 82 GLY A CA 1
ATOM 678 C C . GLY A 1 82 ? -5.281 1.541 -8.495 1.00 82.38 82 GLY A C 1
ATOM 679 O O . GLY A 1 82 ? -5.914 2.028 -9.425 1.00 82.38 82 GLY A O 1
ATOM 680 N N . ASN A 1 83 ? -4.861 0.271 -8.523 1.00 78.69 83 ASN A N 1
ATOM 681 C CA . ASN A 1 83 ? -5.023 -0.638 -9.659 1.00 78.69 83 ASN A CA 1
ATOM 682 C C . ASN A 1 83 ? -5.114 -2.105 -9.195 1.00 78.69 83 ASN A C 1
ATOM 684 O O . ASN A 1 83 ? -4.692 -2.441 -8.092 1.00 78.69 83 ASN A O 1
ATOM 688 N N . LYS A 1 84 ? -5.667 -2.978 -10.048 1.00 68.19 84 LYS A N 1
ATOM 689 C CA . LYS A 1 84 ? -6.077 -4.361 -9.732 1.00 68.19 84 LYS A CA 1
ATOM 690 C C . LYS A 1 84 ? -4.927 -5.358 -9.551 1.00 68.19 84 LYS A C 1
ATOM 692 O O . LYS A 1 84 ? -5.165 -6.452 -9.039 1.00 68.19 84 LYS A O 1
ATOM 697 N N . THR A 1 85 ? -3.710 -5.058 -10.006 1.00 63.19 85 THR A N 1
ATOM 698 C CA . THR A 1 85 ? -2.624 -6.050 -10.006 1.00 63.19 85 THR A CA 1
ATOM 699 C C . THR A 1 85 ? -2.421 -6.626 -8.607 1.00 63.19 85 THR A C 1
ATOM 701 O O . THR A 1 85 ? -1.988 -5.924 -7.701 1.00 63.19 85 THR A O 1
ATOM 704 N N . SER A 1 86 ? -2.741 -7.918 -8.467 1.00 69.00 86 SER A N 1
ATOM 705 C CA . SER A 1 86 ? -2.398 -8.749 -7.309 1.00 69.00 86 SER A CA 1
ATOM 706 C C . SER A 1 86 ? -3.303 -8.639 -6.063 1.00 69.00 86 SER A C 1
ATOM 708 O O . SER A 1 86 ? -2.874 -8.954 -4.959 1.00 69.00 86 SER A O 1
ATOM 710 N N . LEU A 1 87 ? -4.596 -8.316 -6.208 1.00 82.62 87 LEU A N 1
ATOM 711 C CA . LEU A 1 87 ? -5.544 -8.320 -5.071 1.00 82.62 87 LEU A CA 1
ATOM 712 C C . LEU A 1 87 ? -5.575 -9.640 -4.277 1.00 82.62 87 LEU A C 1
ATOM 714 O O . LEU A 1 87 ? -5.476 -9.633 -3.052 1.00 82.62 87 LEU A O 1
ATOM 718 N N . ASN A 1 88 ? -5.636 -10.786 -4.962 1.00 84.69 88 ASN A N 1
ATOM 719 C CA . ASN A 1 88 ? -5.695 -12.105 -4.313 1.00 84.69 88 ASN A CA 1
ATOM 720 C C . ASN A 1 88 ? -4.420 -12.469 -3.526 1.00 84.69 88 ASN A C 1
ATOM 722 O O . ASN A 1 88 ? -4.441 -13.376 -2.682 1.00 84.69 88 ASN A O 1
ATOM 726 N N . SER A 1 89 ? -3.297 -11.795 -3.800 1.00 85.94 89 SER A N 1
ATOM 727 C CA . SER A 1 89 ? -2.048 -12.020 -3.072 1.00 85.94 89 SER A CA 1
ATOM 728 C C . SER A 1 89 ? -1.909 -11.149 -1.830 1.00 85.94 89 SER A C 1
ATOM 730 O O . SER A 1 89 ? -1.008 -11.429 -1.048 1.00 85.94 89 SER A O 1
ATOM 732 N N . ILE A 1 90 ? -2.782 -10.154 -1.625 1.00 90.44 90 ILE A N 1
ATOM 733 C CA . ILE A 1 90 ? -2.712 -9.225 -0.482 1.00 90.44 90 ILE A CA 1
ATOM 734 C C . ILE A 1 90 ? -3.986 -9.207 0.374 1.00 90.44 90 ILE A C 1
ATOM 736 O O . ILE A 1 90 ? -3.900 -8.995 1.578 1.00 90.44 90 ILE A O 1
ATOM 740 N N . ALA A 1 91 ? -5.160 -9.454 -0.213 1.00 92.06 91 ALA A N 1
ATOM 741 C CA . ALA A 1 91 ? -6.433 -9.478 0.500 1.00 92.06 91 ALA A CA 1
ATOM 742 C C . ALA A 1 91 ? -6.735 -10.870 1.082 1.00 92.06 91 ALA A C 1
ATOM 744 O O . ALA A 1 91 ? -6.343 -11.908 0.531 1.00 92.06 91 ALA A O 1
ATOM 745 N N . VAL A 1 92 ? -7.468 -10.888 2.196 1.00 93.06 92 VAL A N 1
ATOM 746 C CA . VAL A 1 92 ? -8.089 -12.094 2.762 1.00 93.06 92 VAL A CA 1
ATOM 747 C C . VAL A 1 92 ? -9.608 -12.033 2.580 1.00 93.06 92 VAL A C 1
ATOM 749 O O . VAL A 1 92 ? -10.135 -11.000 2.182 1.00 93.06 92 VAL A O 1
ATOM 752 N N . ALA A 1 93 ? -10.315 -13.137 2.844 1.00 90.12 93 ALA A N 1
ATOM 753 C CA . ALA A 1 93 ? -11.758 -13.244 2.587 1.00 90.12 93 ALA A CA 1
ATOM 754 C C . ALA A 1 93 ? -12.594 -12.136 3.260 1.00 90.12 93 ALA A C 1
ATOM 756 O O . ALA A 1 93 ? -13.566 -11.672 2.674 1.00 90.12 93 ALA A O 1
ATOM 757 N N . ASP A 1 94 ? -12.175 -11.683 4.445 1.00 92.38 94 ASP A N 1
ATOM 758 C CA . ASP A 1 94 ? -12.879 -10.659 5.226 1.00 92.38 94 ASP A CA 1
ATOM 759 C C . ASP A 1 94 ? -12.383 -9.223 4.951 1.00 92.38 94 ASP A C 1
ATOM 761 O O . ASP A 1 94 ? -12.848 -8.275 5.583 1.00 92.38 94 ASP A O 1
ATOM 765 N N . SER A 1 95 ? -11.431 -9.033 4.029 1.00 94.88 95 SER A N 1
ATOM 766 C CA . SER A 1 95 ? -10.935 -7.701 3.668 1.00 94.88 95 SER A CA 1
ATOM 767 C C . SER A 1 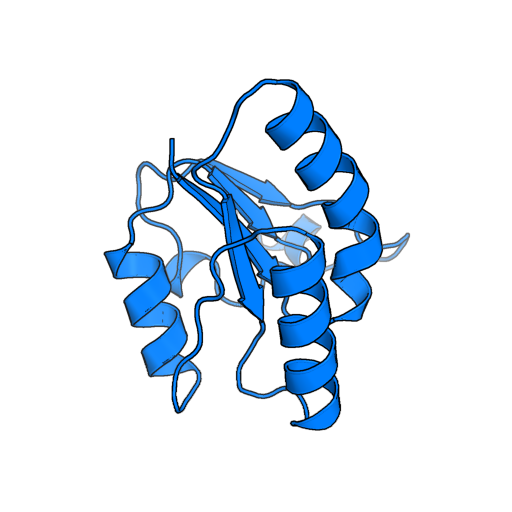95 ? -11.938 -6.963 2.781 1.00 94.88 95 SER A C 1
ATOM 769 O O . SER A 1 95 ? -12.334 -7.463 1.729 1.00 94.88 95 SER A O 1
ATOM 771 N N . PHE A 1 96 ? -12.271 -5.720 3.132 1.00 95.06 96 PHE A N 1
ATOM 772 C CA . PHE A 1 96 ? -13.005 -4.831 2.235 1.00 95.06 96 PHE A CA 1
ATOM 773 C C . PHE A 1 96 ? -12.029 -4.065 1.339 1.00 95.06 96 PHE A C 1
ATOM 775 O O . PHE A 1 96 ? -11.166 -3.332 1.823 1.00 95.06 96 PHE A O 1
ATOM 782 N N . VAL A 1 97 ? -12.153 -4.220 0.023 1.00 92.38 97 VAL A N 1
ATOM 783 C CA . VAL A 1 97 ? -11.252 -3.584 -0.946 1.00 92.38 97 VAL A CA 1
ATOM 784 C C . VAL A 1 97 ? -11.963 -2.427 -1.636 1.00 92.38 97 VAL A C 1
ATOM 786 O O . VAL A 1 97 ? -13.047 -2.590 -2.191 1.00 92.38 97 VAL A O 1
ATOM 789 N N . VAL A 1 98 ? -11.324 -1.260 -1.643 1.00 91.12 98 VAL A N 1
ATOM 790 C CA . VAL A 1 98 ? -11.794 -0.061 -2.335 1.00 91.12 98 VAL A CA 1
ATOM 791 C C . VAL A 1 98 ? -10.769 0.337 -3.383 1.00 91.12 98 VAL A C 1
ATOM 793 O O . VAL A 1 98 ? -9.649 0.734 -3.070 1.00 91.12 98 VAL A O 1
ATOM 796 N N . MET A 1 99 ? -11.170 0.269 -4.647 1.00 87.81 99 MET A N 1
ATOM 797 C CA . MET A 1 99 ? -10.365 0.791 -5.743 1.00 87.81 99 MET A CA 1
ATOM 798 C C . MET A 1 99 ? -10.678 2.266 -5.953 1.00 87.81 99 MET A C 1
ATOM 800 O O . MET A 1 99 ? -11.823 2.635 -6.220 1.00 87.81 99 MET A O 1
ATOM 804 N N . ILE A 1 100 ? -9.661 3.112 -5.825 1.00 84.19 100 ILE A N 1
ATOM 805 C CA . ILE A 1 100 ? -9.812 4.556 -5.971 1.00 84.19 100 ILE A CA 1
ATOM 806 C C . ILE A 1 100 ? -9.329 4.972 -7.342 1.00 84.19 100 ILE A C 1
ATOM 808 O O . ILE A 1 100 ? -8.237 4.617 -7.767 1.00 84.19 100 ILE A O 1
ATOM 812 N N . TYR A 1 101 ? -10.239 5.693 -7.994 1.00 70.50 101 TYR A N 1
ATOM 813 C CA . TYR A 1 101 ? -10.237 6.215 -9.350 1.00 70.50 101 TYR A CA 1
ATOM 814 C C . TYR A 1 101 ? -8.901 6.249 -10.087 1.00 70.50 101 TYR A C 1
ATOM 816 O O . TYR A 1 101 ? -7.882 6.710 -9.577 1.00 70.50 101 TYR A O 1
ATOM 824 N N . HIS A 1 102 ? -8.964 5.889 -11.369 1.00 60.78 102 HIS A N 1
ATOM 825 C CA . HIS A 1 102 ? -7.772 5.736 -12.173 1.00 60.78 102 HIS A CA 1
ATOM 826 C C . HIS A 1 102 ? -7.986 6.128 -13.643 1.00 60.78 102 HIS A C 1
ATOM 828 O O . HIS A 1 102 ? -7.973 5.291 -14.541 1.00 60.78 102 HIS A O 1
ATOM 834 N N . GLY A 1 103 ? -8.173 7.433 -13.873 1.00 56.25 103 GLY A N 1
ATOM 835 C CA . GLY A 1 103 ? -8.276 8.044 -15.204 1.00 56.25 103 GLY A CA 1
ATOM 836 C C . GLY A 1 103 ? -9.499 7.613 -16.030 1.00 56.25 103 GLY A C 1
ATOM 837 O O . GLY A 1 103 ? -10.180 6.636 -15.734 1.00 56.25 103 GLY A O 1
ATOM 838 N N . ILE A 1 104 ? -9.782 8.360 -17.098 1.00 53.50 104 ILE A N 1
ATOM 839 C CA . ILE A 1 104 ? -10.804 8.011 -18.093 1.00 53.50 104 ILE A CA 1
ATOM 840 C C . ILE A 1 104 ? -10.121 7.136 -19.154 1.00 53.50 104 ILE A C 1
ATOM 842 O O . ILE A 1 104 ? -9.327 7.633 -19.949 1.00 53.50 104 ILE A O 1
ATOM 846 N N . GLY A 1 105 ? -10.386 5.828 -19.152 1.00 61.56 105 GLY A N 1
ATOM 847 C CA . GLY A 1 105 ? -9.872 4.892 -20.157 1.00 61.56 105 GLY A CA 1
ATOM 848 C C . GLY A 1 105 ? -10.377 3.464 -19.945 1.00 61.56 105 GLY A C 1
ATOM 849 O O . GLY A 1 105 ? -10.689 3.073 -18.824 1.00 61.56 105 GLY A O 1
ATOM 850 N N . LEU A 1 106 ? -10.463 2.677 -21.023 1.00 57.16 106 LEU A N 1
ATOM 851 C CA . LEU A 1 106 ? -10.873 1.270 -20.961 1.00 57.16 106 LEU A CA 1
ATOM 852 C C . LEU A 1 106 ? -9.849 0.470 -20.143 1.00 57.16 106 LEU A C 1
ATOM 854 O O . LEU A 1 106 ? -8.672 0.403 -20.504 1.00 57.16 106 LEU A O 1
ATOM 858 N N . LYS A 1 107 ? -10.289 -0.140 -19.039 1.00 63.00 107 LYS A N 1
ATOM 859 C CA . LYS A 1 107 ? -9.455 -1.010 -18.204 1.00 63.00 107 LYS A CA 1
ATOM 860 C C . LYS A 1 107 ? -10.018 -2.416 -18.177 1.00 63.00 107 LYS A C 1
ATOM 862 O O . LYS A 1 107 ? -11.229 -2.606 -18.154 1.00 63.00 107 LYS A O 1
ATOM 867 N N . GLN A 1 108 ? -9.115 -3.396 -18.138 1.00 57.06 108 GLN A N 1
ATOM 868 C CA . GLN A 1 108 ? -9.492 -4.802 -18.028 1.00 57.06 108 GLN A CA 1
ATOM 869 C C . GLN A 1 108 ? -10.339 -5.082 -16.784 1.00 57.06 108 GLN A C 1
ATOM 871 O O . GLN A 1 108 ? -11.231 -5.910 -16.878 1.00 57.06 108 GLN A O 1
ATOM 876 N N . SER A 1 109 ? -10.134 -4.367 -15.671 1.00 54.16 109 SER A N 1
ATOM 877 C CA . SER A 1 109 ? -10.945 -4.505 -14.450 1.00 54.16 109 SER A CA 1
ATOM 878 C C . SER A 1 109 ? -12.449 -4.375 -14.712 1.00 54.16 109 SER A C 1
ATOM 880 O O . SER A 1 109 ? -13.216 -5.200 -14.240 1.00 54.16 109 SER A O 1
ATOM 882 N N . TYR A 1 110 ? -12.889 -3.454 -15.574 1.00 61.97 110 TYR A N 1
ATOM 883 C CA . TYR A 1 110 ? -14.314 -3.314 -15.914 1.00 61.97 110 TYR A CA 1
ATOM 884 C C . TYR A 1 110 ? -14.929 -4.544 -16.595 1.00 61.97 110 TYR A C 1
ATOM 886 O O . TYR A 1 110 ? -16.148 -4.690 -16.597 1.00 61.97 110 TYR A O 1
ATOM 894 N N . TYR A 1 111 ? -14.103 -5.414 -17.177 1.00 62.69 111 TYR A N 1
ATOM 895 C CA . TYR A 1 111 ? -14.547 -6.552 -17.981 1.00 62.69 111 TYR A CA 1
ATOM 896 C C . TYR A 1 111 ? -14.151 -7.907 -17.381 1.00 62.69 111 TYR A C 1
ATOM 898 O O . TYR A 1 111 ? -14.805 -8.903 -17.668 1.00 62.69 111 TYR A O 1
ATOM 906 N N . THR A 1 112 ? -13.099 -7.961 -16.556 1.00 60.75 112 THR A N 1
ATOM 907 C CA . THR A 1 112 ? -12.535 -9.200 -15.989 1.00 60.75 112 THR A CA 1
ATOM 908 C C . THR A 1 112 ? -12.667 -9.294 -14.467 1.00 60.75 112 THR A C 1
ATOM 910 O O . THR A 1 112 ? -12.096 -10.203 -13.872 1.00 60.75 112 THR A O 1
ATOM 913 N N . ASP A 1 113 ? -13.362 -8.356 -13.806 1.00 51.75 113 ASP A N 1
ATOM 914 C CA . ASP A 1 113 ? -13.703 -8.446 -12.369 1.00 51.75 113 ASP A CA 1
ATOM 915 C C . ASP A 1 113 ? -15.006 -9.213 -12.077 1.00 51.75 113 ASP A C 1
ATOM 917 O O . ASP A 1 113 ? -15.332 -9.425 -10.915 1.00 51.75 113 ASP A O 1
ATOM 921 N N . LEU A 1 114 ? -15.751 -9.643 -13.103 1.00 53.31 114 LEU A N 1
ATOM 922 C CA . LEU A 1 114 ? -17.026 -10.366 -12.948 1.00 53.31 114 LEU A CA 1
ATOM 923 C C . LEU A 1 114 ? -16.919 -11.886 -13.173 1.00 53.31 114 LEU A C 1
ATOM 925 O O . LEU A 1 114 ? -17.948 -12.556 -13.255 1.00 53.31 114 LEU A O 1
ATOM 929 N N . THR A 1 115 ? -15.706 -12.426 -13.297 1.00 46.91 115 THR A N 1
ATOM 930 C CA . THR A 1 115 ? -15.452 -13.859 -13.541 1.00 46.91 115 THR A CA 1
ATOM 931 C C . THR A 1 115 ? -14.498 -14.438 -12.522 1.00 46.91 115 THR A C 1
ATOM 933 O O . THR A 1 115 ? -13.409 -13.836 -12.371 1.00 46.91 115 THR A O 1
#

Sequence (115 aa):
MKILFEHQHLYYLPQFEPMINVLKARGHNGLFGSICESVPDMEKNVFQENMDRLGLKTIQANFEPQRCRILKDEKFDLIFIGNKTSLNSIAVADSFVVMIYHGIGLKQSYYTDLT

Nearest PDB structures (foldseek):
  5dld-assembly1_A  TM=5.616E-01  e=1.246E-02  Burkholderia vietnamiensis G4
  2vsy-assembly1_A  TM=5.646E-01  e=1.720E-01  Xanthomonas campestris pv. campestris str. ATCC 33913
  2e18-assembly1_B  TM=6.356E-01  e=4.414E-01  Pyrococcus horikoshii OT3
  8jjt-assembly2_A  TM=5.674E-01  e=2.756E-01  Variovorax paradoxus
  1tjr-assembly1_A  TM=3.150E-01  e=1.133E+00  Zea mays

pLDDT: mean 88.95, std 13.36, range [46.91, 98.5]

Solvent-accessible surface area (backbone atoms only — not comparable to full-atom values): 6720 Å² total; per-residue (Å²): 118,40,35,36,42,44,25,78,50,68,85,46,47,79,73,44,48,65,53,54,52,54,40,44,76,72,70,53,79,43,44,31,36,35,58,46,59,86,51,57,68,71,52,54,52,55,46,50,57,48,29,59,74,68,72,35,48,74,54,79,55,96,42,52,75,56,33,32,48,53,45,31,74,63,56,40,45,32,37,38,28,52,66,75,86,60,52,82,53,33,53,48,95,82,35,45,75,44,79,47,85,70,79,95,68,96,52,67,63,86,72,60,71,86,112

Secondary structure (DSSP, 8-state):
--EEEEESSGGGHHHHHHHHHHHHHTT---EEEEE-TTS-HHHHHHHHHHHHHHTPEEE--SSHHHHHHHHHHHT-SEEEESS-TTHHHH--TT-EEEE----SS--THHHHS--

Mean predicted aligned error: 5.3 Å